Protein AF-A0A5E4GDJ5-F1 (afdb_monomer_lite)

pLDDT: mean 80.41, std 12.4, range [52.97, 94.12]

InterPro domains:
  IPR012171 Fatty acid desaturase [PTHR32100] (1-52)

Foldseek 3Di:
DVVLVVVP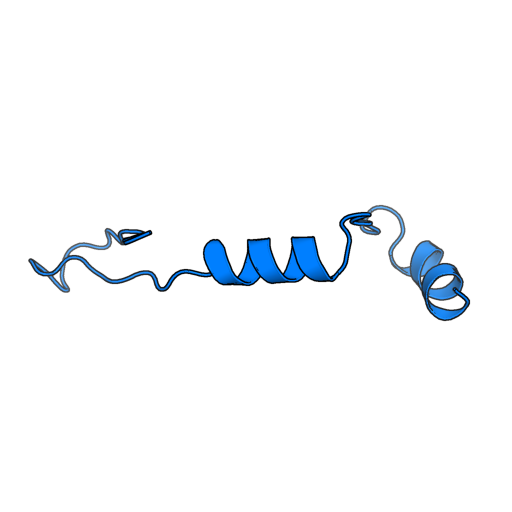VVCPVNDDDDPDDPVRVVVCCVQVPADWDDDPPDPPDPDIDRDRPD

Organism: Prunus dulcis (NCBI:txid3755)

Sequence (54 aa):
MEATNVLKPILGEYYSFDATSIWKALWREARECLFIEPDEDGAQNDMFWYRNKF

Secondary structure (DSSP, 8-state):
-HHHHHHHHHHGGG-------HHHHHHHHHHH---EEE-TT-TT---EEE----

Radius of gyration: 18.45 Å; chains: 1; bounding box: 48×18×35 Å

Structure (mmCIF, N/CA/C/O backbone):
data_AF-A0A5E4GDJ5-F1
#
_entry.id   AF-A0A5E4GDJ5-F1
#
loop_
_atom_site.group_PDB
_atom_site.id
_atom_site.type_symbol
_atom_site.label_atom_id
_atom_site.label_alt_id
_atom_site.label_comp_id
_atom_site.label_asym_id
_atom_site.label_entity_id
_atom_site.label_seq_id
_atom_site.pdbx_PDB_ins_code
_atom_site.Cartn_x
_atom_site.Cartn_y
_atom_site.Cartn_z
_atom_site.occupancy
_atom_site.B_iso_or_equiv
_atom_site.auth_seq_id
_atom_site.auth_comp_id
_atom_site.auth_asym_id
_atom_site.auth_atom_id
_atom_site.pdbx_PDB_model_num
ATOM 1 N N . MET A 1 1 ? 15.907 -2.386 -6.682 1.00 69.38 1 MET A N 1
ATOM 2 C CA . MET A 1 1 ? 14.837 -2.152 -7.684 1.00 69.38 1 MET A CA 1
ATOM 3 C C . MET A 1 1 ? 14.809 -3.210 -8.792 1.00 69.38 1 MET A C 1
ATOM 5 O O . MET A 1 1 ? 14.010 -3.083 -9.708 1.00 69.38 1 MET A O 1
ATOM 9 N N . GLU A 1 2 ? 15.622 -4.270 -8.723 1.00 84.81 2 GLU A N 1
ATOM 10 C CA . GLU A 1 2 ? 15.666 -5.299 -9.773 1.00 84.81 2 GLU A CA 1
ATOM 11 C C . GLU A 1 2 ? 14.331 -6.037 -9.924 1.00 84.81 2 GLU A C 1
ATOM 13 O O . GLU A 1 2 ? 13.782 -6.081 -11.020 1.00 84.81 2 GLU A O 1
ATOM 18 N N . ALA A 1 3 ? 13.736 -6.492 -8.817 1.00 85.31 3 ALA A N 1
ATOM 19 C CA . ALA A 1 3 ? 12.431 -7.156 -8.833 1.00 85.31 3 ALA A CA 1
ATOM 20 C C . ALA A 1 3 ? 11.314 -6.275 -9.428 1.00 85.31 3 ALA A C 1
ATOM 22 O O . ALA A 1 3 ? 10.511 -6.741 -10.229 1.00 85.31 3 ALA A O 1
ATOM 23 N N . THR A 1 4 ? 11.289 -4.978 -9.108 1.00 87.06 4 THR A N 1
ATOM 24 C CA . THR A 1 4 ? 10.296 -4.039 -9.654 1.00 87.06 4 THR A CA 1
ATOM 25 C C . THR A 1 4 ? 10.445 -3.870 -11.165 1.00 87.06 4 THR A C 1
ATOM 27 O O . THR A 1 4 ? 9.449 -3.833 -11.882 1.00 87.06 4 THR A O 1
ATOM 30 N N . ASN A 1 5 ? 11.681 -3.784 -11.662 1.00 89.50 5 ASN A N 1
ATOM 31 C CA . ASN A 1 5 ? 11.945 -3.629 -13.092 1.00 89.50 5 ASN A CA 1
ATOM 32 C C . ASN A 1 5 ? 11.551 -4.879 -13.890 1.00 89.50 5 ASN A C 1
ATOM 34 O O . ASN A 1 5 ? 11.086 -4.743 -15.016 1.00 89.50 5 ASN A O 1
ATOM 38 N N . VAL A 1 6 ? 11.677 -6.068 -13.292 1.00 93.06 6 VAL A N 1
ATOM 39 C CA . VAL A 1 6 ? 11.226 -7.335 -13.891 1.00 93.06 6 VAL A CA 1
ATOM 40 C C . VAL A 1 6 ? 9.699 -7.449 -13.896 1.00 93.06 6 VAL A C 1
ATOM 42 O O . VAL A 1 6 ? 9.123 -7.914 -14.874 1.00 93.06 6 VAL A O 1
ATOM 45 N N . LEU A 1 7 ? 9.025 -7.000 -12.834 1.00 90.44 7 LEU A N 1
ATOM 46 C CA . LEU A 1 7 ? 7.569 -7.129 -12.697 1.00 90.44 7 LEU A CA 1
ATOM 47 C C . LEU A 1 7 ? 6.774 -6.123 -13.543 1.00 90.44 7 LEU A C 1
ATOM 49 O O . LEU A 1 7 ? 5.682 -6.450 -14.000 1.00 90.44 7 LEU A O 1
ATOM 53 N N . LYS A 1 8 ? 7.311 -4.921 -13.785 1.00 90.88 8 LYS A N 1
ATOM 54 C CA . LYS A 1 8 ? 6.664 -3.878 -14.607 1.00 90.88 8 LYS A CA 1
ATOM 55 C C . LYS A 1 8 ? 6.182 -4.368 -15.986 1.00 90.88 8 LYS A C 1
ATOM 57 O O . LYS A 1 8 ? 5.000 -4.195 -16.268 1.00 90.88 8 LYS A O 1
ATOM 62 N N . PRO A 1 9 ? 7.024 -4.985 -16.840 1.00 93.81 9 PRO A N 1
ATOM 63 C CA . PRO A 1 9 ? 6.577 -5.470 -18.147 1.00 93.81 9 PRO A CA 1
ATOM 64 C C . PRO A 1 9 ? 5.611 -6.661 -18.061 1.00 93.81 9 PRO A C 1
ATOM 66 O O . PRO A 1 9 ? 4.843 -6.865 -18.992 1.00 93.81 9 PRO A O 1
ATOM 69 N N . ILE A 1 10 ? 5.626 -7.431 -16.965 1.00 94.12 10 ILE A N 1
ATOM 70 C CA . ILE A 1 10 ? 4.704 -8.560 -16.754 1.00 94.12 10 ILE A CA 1
ATOM 71 C C . ILE A 1 10 ? 3.299 -8.048 -16.420 1.00 94.12 10 ILE A C 1
ATOM 73 O O . ILE A 1 10 ? 2.312 -8.557 -16.941 1.00 94.12 10 ILE A O 1
ATOM 77 N N . LEU A 1 11 ? 3.214 -7.044 -15.545 1.00 93.06 11 LEU A N 1
ATOM 78 C CA . LEU A 1 11 ? 1.945 -6.474 -15.093 1.00 93.06 11 LEU A CA 1
ATOM 79 C C . LEU A 1 11 ? 1.345 -5.486 -16.105 1.00 93.06 11 LEU A C 1
ATOM 81 O O . LEU A 1 11 ? 0.127 -5.331 -16.138 1.00 93.06 11 LEU A O 1
ATOM 85 N N . GLY A 1 12 ? 2.167 -4.844 -16.941 1.00 91.38 12 GLY A N 1
ATOM 86 C CA . GLY A 1 12 ? 1.703 -3.973 -18.024 1.00 91.38 12 GLY A CA 1
ATOM 87 C C . GLY A 1 12 ? 0.763 -2.873 -17.524 1.00 91.38 12 GLY A C 1
ATOM 88 O O . GLY A 1 12 ? 1.117 -2.111 -16.626 1.00 91.38 12 GLY A O 1
ATOM 89 N N . GLU A 1 13 ? -0.449 -2.820 -18.082 1.00 92.75 13 GLU A N 1
ATOM 90 C CA . GLU A 1 13 ? -1.500 -1.855 -17.714 1.00 92.75 13 GLU A CA 1
ATOM 91 C C . GLU A 1 13 ? -1.995 -2.005 -16.268 1.00 92.75 13 GLU A C 1
ATOM 93 O O . GLU A 1 13 ? -2.507 -1.051 -15.686 1.00 92.75 13 GLU A O 1
ATOM 98 N N . TYR A 1 14 ? -1.802 -3.176 -15.658 1.00 92.69 14 TYR A N 1
ATOM 99 C CA . TYR A 1 14 ? -2.191 -3.444 -14.274 1.00 92.69 14 TYR A CA 1
ATOM 100 C C . TYR A 1 14 ? -1.110 -3.049 -13.265 1.00 92.69 14 TYR A C 1
ATOM 102 O O . TYR A 1 14 ? -1.328 -3.152 -12.055 1.00 92.69 14 TYR A O 1
ATOM 110 N N . TYR A 1 15 ? 0.065 -2.601 -13.722 1.00 93.44 15 TYR A N 1
ATOM 111 C CA . TYR A 1 15 ? 1.097 -2.121 -12.812 1.00 93.44 15 TYR A CA 1
ATOM 112 C C . TYR A 1 15 ? 0.646 -0.813 -12.151 1.00 93.44 15 TYR A C 1
ATOM 114 O O . TYR A 1 15 ? 0.700 0.262 -12.746 1.00 93.44 15 TYR A O 1
ATOM 122 N N . SER A 1 16 ? 0.249 -0.906 -10.885 1.00 89.44 16 SER A N 1
ATOM 123 C CA . SER A 1 16 ? -0.028 0.245 -10.030 1.00 89.44 16 SER A CA 1
ATOM 124 C C . SER A 1 16 ? 1.084 0.399 -8.998 1.00 89.44 16 SER A C 1
ATOM 126 O O . SER A 1 16 ? 1.517 -0.575 -8.382 1.00 89.44 16 SER A O 1
ATOM 128 N N . PHE A 1 17 ? 1.563 1.629 -8.812 1.00 89.38 17 PHE A N 1
ATOM 129 C CA . PHE A 1 17 ? 2.621 1.950 -7.857 1.00 89.38 17 PHE A CA 1
ATOM 130 C C . PHE A 1 17 ? 2.137 3.001 -6.864 1.00 89.38 17 PHE A C 1
ATOM 132 O O . PHE A 1 17 ? 1.769 4.104 -7.265 1.00 89.38 17 PHE A O 1
ATOM 139 N N . ASP A 1 18 ? 2.189 2.667 -5.575 1.00 88.44 18 ASP A N 1
ATOM 140 C CA . ASP A 1 18 ? 1.969 3.613 -4.485 1.00 88.44 18 ASP A CA 1
ATOM 141 C C . ASP A 1 18 ? 3.329 4.115 -3.971 1.00 88.44 18 ASP A C 1
ATOM 143 O O . ASP A 1 18 ? 4.180 3.334 -3.542 1.00 88.44 18 ASP A O 1
ATOM 147 N N . ALA A 1 19 ? 3.541 5.430 -4.039 1.00 90.00 19 ALA A N 1
ATOM 148 C CA . ALA A 1 19 ? 4.761 6.090 -3.572 1.00 90.00 19 ALA A CA 1
ATOM 149 C C . ALA A 1 19 ? 4.715 6.449 -2.072 1.00 90.00 19 ALA A C 1
ATOM 151 O O . ALA A 1 19 ? 5.646 7.073 -1.552 1.00 90.00 19 ALA A O 1
ATOM 152 N N . THR A 1 20 ? 3.627 6.112 -1.375 1.00 91.81 20 THR A N 1
ATOM 153 C CA . THR A 1 20 ? 3.444 6.409 0.046 1.00 91.81 20 THR A CA 1
ATOM 154 C C . THR A 1 20 ? 4.554 5.766 0.880 1.00 91.81 20 THR A C 1
ATOM 156 O O . THR A 1 20 ? 4.899 4.599 0.713 1.00 91.81 20 THR A O 1
ATOM 159 N N . SER A 1 21 ? 5.134 6.535 1.810 1.00 92.75 21 SER A N 1
ATOM 160 C CA . SER A 1 21 ? 6.131 6.008 2.750 1.00 92.75 21 SER A CA 1
ATOM 161 C C . SER A 1 21 ? 5.559 4.817 3.519 1.00 92.75 21 SER A C 1
ATOM 163 O O . SER A 1 21 ? 4.430 4.897 3.995 1.00 92.75 21 SER A O 1
ATOM 165 N N . ILE A 1 22 ? 6.356 3.759 3.699 1.00 89.19 22 ILE A N 1
ATOM 166 C CA . ILE A 1 22 ? 5.941 2.499 4.341 1.00 89.19 22 ILE A CA 1
ATOM 167 C C . ILE A 1 22 ? 5.203 2.751 5.662 1.00 89.19 22 ILE A C 1
ATOM 169 O O . ILE A 1 22 ? 4.147 2.178 5.892 1.00 89.19 22 ILE A O 1
ATOM 173 N N . TRP A 1 23 ? 5.701 3.663 6.500 1.00 93.19 23 TRP A N 1
ATOM 174 C CA . TRP A 1 23 ? 5.067 3.990 7.780 1.00 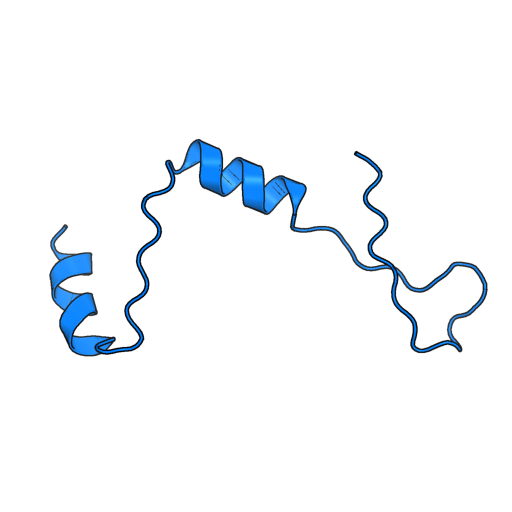93.19 23 TRP A CA 1
ATOM 175 C C . TRP A 1 23 ? 3.699 4.658 7.629 1.00 93.19 23 TRP A C 1
ATOM 177 O O . TRP A 1 23 ? 2.779 4.358 8.384 1.00 93.19 23 TRP A O 1
ATOM 187 N N . LYS A 1 24 ? 3.552 5.547 6.641 1.00 92.56 24 LYS A N 1
ATOM 188 C CA . LYS A 1 24 ? 2.272 6.204 6.345 1.00 92.56 24 LYS A CA 1
ATOM 189 C C . LYS A 1 24 ? 1.274 5.221 5.741 1.00 92.56 24 LYS A C 1
ATOM 191 O O . LYS A 1 24 ? 0.110 5.257 6.118 1.00 92.56 24 LYS A O 1
ATOM 196 N N . ALA A 1 25 ? 1.737 4.346 4.849 1.00 91.38 25 ALA A N 1
ATOM 197 C CA . ALA A 1 25 ? 0.915 3.298 4.259 1.00 91.38 25 ALA A CA 1
ATOM 198 C C . ALA A 1 25 ? 0.421 2.343 5.350 1.00 91.38 25 ALA A C 1
ATOM 200 O O . ALA A 1 25 ? -0.778 2.157 5.498 1.00 91.38 25 ALA A O 1
ATOM 201 N N . LEU A 1 26 ? 1.324 1.847 6.201 1.00 90.69 26 LEU A N 1
ATOM 202 C CA . LEU A 1 26 ? 0.971 0.969 7.316 1.00 90.69 26 LEU A CA 1
ATOM 203 C C . LEU A 1 26 ? -0.044 1.622 8.265 1.00 90.69 26 LEU A C 1
ATOM 205 O O . LEU A 1 26 ? -0.994 0.973 8.688 1.00 90.69 26 LEU A O 1
ATOM 209 N N . TRP A 1 27 ? 0.133 2.909 8.580 1.00 90.94 27 TRP A N 1
ATOM 210 C CA . TRP A 1 27 ? -0.804 3.649 9.424 1.00 90.94 27 TRP A CA 1
ATOM 211 C C . TRP A 1 27 ? -2.187 3.806 8.781 1.00 90.94 27 TRP A C 1
ATOM 213 O O . TRP A 1 27 ? -3.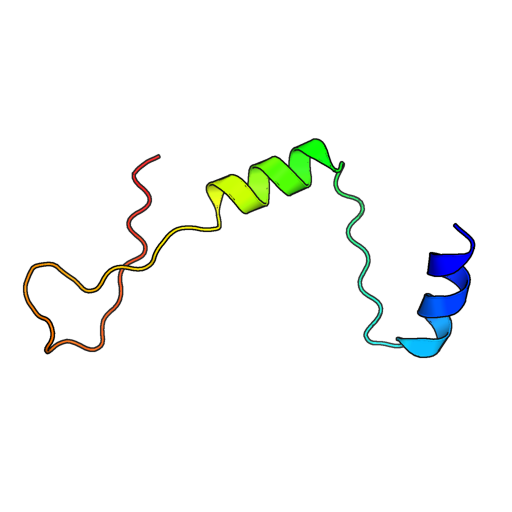191 3.664 9.476 1.00 90.94 27 TRP A O 1
ATOM 223 N N . ARG A 1 28 ? -2.250 4.080 7.470 1.00 88.75 28 ARG A N 1
ATOM 224 C CA . ARG A 1 28 ? -3.511 4.137 6.716 1.00 88.75 28 ARG A CA 1
ATOM 225 C C . ARG A 1 28 ? -4.231 2.794 6.783 1.00 88.75 28 ARG A C 1
ATOM 227 O O . ARG A 1 28 ? -5.363 2.752 7.246 1.00 88.75 28 ARG A O 1
ATOM 234 N N . GLU A 1 29 ? -3.552 1.708 6.416 1.00 87.00 29 GLU A N 1
ATOM 235 C CA . GLU A 1 29 ? -4.155 0.369 6.406 1.00 87.00 29 GLU A CA 1
ATOM 236 C C . GLU A 1 29 ? -4.607 -0.060 7.808 1.00 87.00 29 GLU A C 1
ATOM 238 O O . GLU A 1 29 ? -5.695 -0.597 7.970 1.00 87.00 29 GLU A O 1
ATOM 243 N N . ALA A 1 30 ? -3.826 0.238 8.851 1.00 87.00 30 ALA A N 1
ATOM 244 C CA . ALA A 1 30 ? -4.208 -0.082 10.226 1.00 87.00 30 ALA A CA 1
ATOM 245 C C . ALA A 1 30 ? -5.442 0.697 10.722 1.00 87.00 30 ALA A C 1
ATOM 247 O O . ALA A 1 30 ? -6.123 0.229 11.631 1.00 87.00 30 ALA A O 1
ATOM 248 N N . ARG A 1 31 ? -5.724 1.883 10.163 1.00 84.06 31 ARG A N 1
ATOM 249 C CA . ARG A 1 31 ? -6.889 2.706 10.534 1.00 84.06 31 ARG A CA 1
ATOM 250 C C . ARG A 1 31 ? -8.113 2.464 9.660 1.00 84.06 31 ARG A C 1
ATOM 252 O O . ARG A 1 31 ? -9.227 2.630 10.144 1.00 84.06 31 ARG A O 1
ATOM 259 N N . GLU A 1 32 ? -7.910 2.139 8.390 1.00 81.38 32 GLU A N 1
ATOM 260 C CA . GLU A 1 32 ? -8.990 1.939 7.417 1.00 81.38 32 GLU A CA 1
ATOM 261 C C . GLU A 1 32 ? -9.439 0.473 7.328 1.00 81.38 32 GLU A C 1
ATOM 263 O O . GLU A 1 32 ? -10.564 0.193 6.920 1.00 81.38 32 GLU A O 1
ATOM 268 N N . CYS A 1 33 ? -8.605 -0.479 7.758 1.00 77.88 33 CYS A N 1
ATOM 269 C CA . CYS A 1 33 ? -8.992 -1.883 7.858 1.00 77.88 33 CYS A CA 1
ATOM 270 C C . CYS A 1 33 ? -9.825 -2.102 9.126 1.00 77.88 33 CYS A C 1
ATOM 272 O O . CYS A 1 33 ? -9.324 -2.567 10.152 1.00 77.88 33 CYS A O 1
ATOM 274 N N . LEU A 1 34 ? -11.102 -1.720 9.072 1.00 75.00 34 LEU A N 1
ATOM 275 C CA . LEU A 1 34 ? -12.030 -1.954 10.174 1.00 75.00 34 LEU A CA 1
ATOM 276 C C . LEU A 1 34 ? -12.926 -3.150 9.912 1.00 75.00 34 LEU A C 1
ATOM 278 O O . LEU A 1 34 ? -13.326 -3.450 8.786 1.00 75.00 34 LEU A O 1
ATOM 282 N N . PHE A 1 35 ? -13.252 -3.816 11.011 1.00 74.94 35 PHE A N 1
ATOM 283 C CA . PHE A 1 35 ? -14.176 -4.926 11.021 1.00 74.94 35 PHE A CA 1
ATOM 284 C C . PHE A 1 35 ? -15.598 -4.419 10.775 1.00 74.94 35 PHE A C 1
ATOM 286 O O . PHE A 1 35 ? -16.044 -3.437 11.371 1.00 74.94 35 PHE A O 1
ATOM 293 N N . ILE A 1 36 ? -16.287 -5.089 9.861 1.00 77.00 36 ILE A N 1
ATOM 294 C CA . ILE A 1 36 ? -17.652 -4.769 9.479 1.00 77.00 36 ILE A CA 1
ATOM 295 C C . ILE A 1 36 ? -18.562 -5.699 10.276 1.00 77.00 36 ILE A C 1
ATOM 297 O O . ILE A 1 36 ? -18.523 -6.916 10.092 1.00 77.00 36 ILE A O 1
ATOM 301 N N . GLU A 1 37 ? -19.365 -5.123 11.164 1.00 72.75 37 GLU A N 1
ATOM 302 C CA . GLU A 1 37 ? -20.284 -5.871 12.020 1.00 72.75 37 GLU A CA 1
ATOM 303 C C . GLU A 1 37 ? -21.724 -5.713 11.511 1.00 72.75 37 GLU A C 1
ATOM 305 O O . GLU A 1 37 ? -22.103 -4.621 11.062 1.00 72.75 37 GLU A O 1
ATOM 310 N N . PRO A 1 38 ? -22.538 -6.786 11.551 1.00 74.12 38 PRO A N 1
ATOM 311 C CA . PRO A 1 38 ? -23.975 -6.659 11.356 1.00 74.12 38 PRO A CA 1
ATOM 312 C C . PRO A 1 38 ? -24.563 -5.811 12.488 1.00 74.12 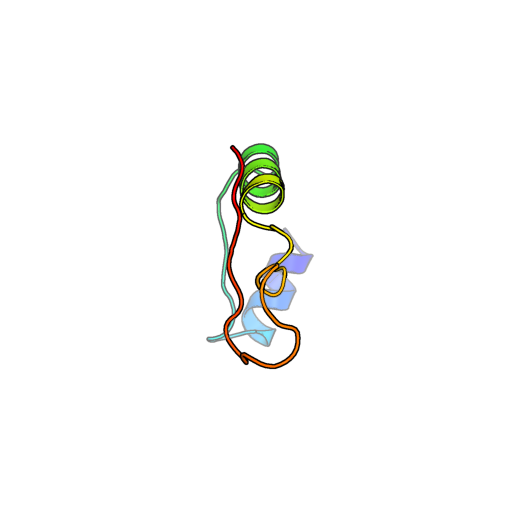38 PRO A C 1
ATOM 314 O O . PRO A 1 38 ? -24.037 -5.796 13.604 1.00 74.12 38 PRO A O 1
ATOM 317 N N . ASP A 1 39 ? -25.641 -5.087 12.203 1.00 73.81 39 ASP A N 1
ATOM 318 C CA . ASP A 1 39 ? -26.256 -4.230 13.21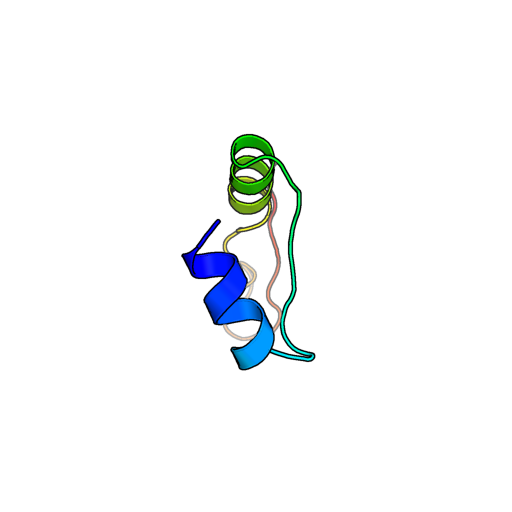4 1.00 73.81 39 ASP A CA 1
ATOM 319 C C . ASP A 1 39 ? -26.803 -5.051 14.396 1.00 73.81 39 ASP A C 1
ATOM 321 O O . ASP A 1 39 ? -27.306 -6.165 14.214 1.00 73.81 39 ASP A O 1
ATOM 325 N N . GLU A 1 40 ? -26.709 -4.496 15.609 1.00 68.69 40 GLU A N 1
ATOM 326 C CA . GLU A 1 40 ? -27.072 -5.190 16.862 1.00 68.69 40 GLU A CA 1
ATOM 327 C C . GLU A 1 40 ? -28.544 -5.639 16.879 1.00 68.69 40 GLU A C 1
ATOM 329 O O . GLU A 1 40 ? -28.879 -6.631 17.526 1.00 68.69 40 GLU A O 1
ATOM 334 N N . ASP A 1 41 ? -29.398 -4.967 16.101 1.00 62.94 41 ASP A N 1
ATOM 335 C CA . ASP A 1 41 ? -30.837 -5.221 16.011 1.00 62.94 41 ASP A CA 1
ATOM 336 C C . ASP A 1 41 ? -31.257 -6.241 14.940 1.00 62.94 41 ASP A C 1
ATOM 338 O O . ASP A 1 41 ? -32.455 -6.457 14.735 1.00 62.94 41 ASP A O 1
ATOM 342 N N . GLY A 1 42 ? -30.336 -6.944 14.272 1.00 52.97 42 GLY A N 1
ATOM 343 C CA . GLY A 1 42 ? -30.786 -8.118 13.529 1.00 52.97 42 GLY A CA 1
ATOM 344 C C . GLY A 1 42 ? -29.802 -8.745 12.569 1.00 52.97 42 GLY A C 1
ATOM 345 O O . GLY A 1 42 ? -29.550 -8.227 11.487 1.00 52.97 42 GLY A O 1
ATOM 346 N N . ALA A 1 43 ? -29.479 -10.003 12.861 1.00 55.59 43 ALA A N 1
ATOM 347 C CA . ALA A 1 43 ? -28.972 -11.003 11.921 1.00 55.59 43 ALA A CA 1
ATOM 348 C C . ALA A 1 43 ? -29.912 -11.297 10.716 1.00 55.59 43 ALA A C 1
ATOM 350 O O . ALA A 1 43 ? -29.721 -12.294 10.025 1.00 55.59 43 ALA A O 1
ATOM 351 N N . GLN A 1 44 ? -30.946 -10.477 10.483 1.00 56.16 44 GLN A N 1
ATOM 352 C CA . GLN A 1 44 ? -31.914 -10.593 9.384 1.00 56.16 44 GLN A CA 1
ATOM 353 C C . GLN A 1 44 ? -31.818 -9.464 8.352 1.00 56.16 44 GLN A C 1
ATOM 355 O O . GLN A 1 44 ? -32.390 -9.598 7.274 1.00 56.16 44 GLN A O 1
ATOM 360 N N . ASN A 1 45 ? -31.116 -8.369 8.652 1.00 59.69 45 ASN A N 1
ATOM 361 C CA . ASN A 1 45 ? -30.949 -7.271 7.709 1.00 59.69 45 ASN A CA 1
ATOM 362 C C . ASN A 1 45 ? -29.567 -7.408 7.060 1.00 59.69 45 ASN A C 1
ATOM 364 O O . ASN A 1 45 ? -28.562 -7.316 7.758 1.00 59.69 45 ASN A O 1
ATOM 368 N N . ASP A 1 46 ? -29.501 -7.580 5.736 1.00 66.56 46 ASP A N 1
ATOM 369 C CA . ASP A 1 46 ? -28.258 -7.632 4.930 1.00 66.56 46 ASP A CA 1
ATOM 370 C C . ASP A 1 46 ? -27.453 -6.307 4.946 1.00 66.56 46 ASP A C 1
ATOM 372 O O . ASP A 1 46 ? -26.627 -6.035 4.071 1.00 66.56 46 ASP A O 1
ATOM 376 N N . MET A 1 47 ? -27.718 -5.431 5.917 1.00 67.56 47 MET A N 1
ATOM 377 C CA . MET A 1 47 ? -27.103 -4.126 6.056 1.00 67.56 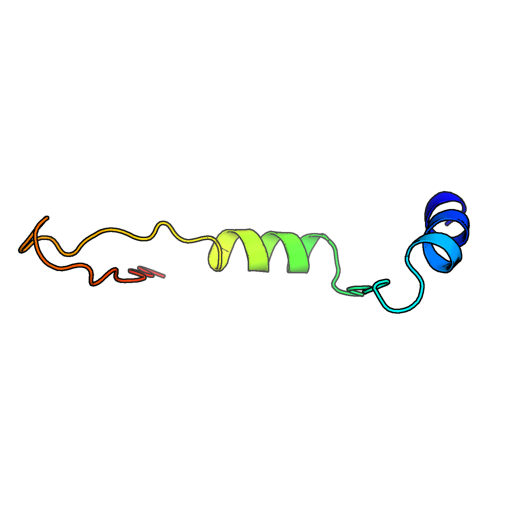47 MET A CA 1
ATOM 378 C C . MET A 1 47 ? -25.957 -4.204 7.060 1.00 67.56 47 MET A C 1
ATOM 380 O O . MET A 1 47 ? -26.141 -4.447 8.252 1.00 67.56 47 MET A O 1
ATOM 384 N N . PHE A 1 48 ? -24.761 -3.972 6.543 1.00 73.88 48 PHE A N 1
ATOM 385 C CA . PHE A 1 48 ? -23.519 -3.999 7.288 1.00 73.88 48 PHE A CA 1
ATOM 386 C C . PHE A 1 48 ? -23.033 -2.573 7.556 1.00 73.88 48 PHE A C 1
ATOM 388 O O . PHE A 1 48 ? -23.011 -1.747 6.640 1.00 73.88 48 PHE A O 1
ATOM 395 N N . TRP A 1 49 ? -22.608 -2.284 8.789 1.00 71.88 49 TRP A N 1
ATOM 396 C CA . TRP A 1 49 ? -22.114 -0.958 9.161 1.00 71.88 49 TRP A CA 1
ATOM 397 C C . TRP A 1 49 ? -20.613 -0.966 9.430 1.00 71.88 49 TRP A C 1
ATOM 399 O O . TRP A 1 49 ? -20.076 -1.818 10.136 1.00 71.88 49 TRP A O 1
ATOM 409 N N . TYR A 1 50 ? -19.936 0.058 8.917 1.00 74.06 50 TYR A N 1
ATOM 410 C CA . TYR A 1 50 ? -18.556 0.358 9.269 1.00 74.06 50 TYR A CA 1
ATOM 411 C C . TYR A 1 50 ? -18.544 1.197 10.553 1.00 74.06 50 TYR A C 1
ATOM 413 O O . TYR A 1 50 ? -18.707 2.420 10.522 1.00 74.06 50 TYR A O 1
ATOM 421 N N . ARG A 1 51 ? -18.401 0.543 11.709 1.00 66.81 51 ARG A N 1
ATOM 422 C CA . ARG A 1 51 ? -18.344 1.220 13.013 1.00 66.81 51 ARG A CA 1
ATOM 423 C C . ARG A 1 51 ? -16.909 1.665 13.305 1.00 66.81 51 ARG A C 1
ATOM 425 O O . ARG A 1 51 ? -16.196 1.027 14.075 1.00 66.81 51 ARG A O 1
ATOM 432 N N . ASN A 1 52 ? -16.478 2.779 12.711 1.00 65.62 52 ASN A N 1
ATOM 433 C CA . ASN A 1 52 ? -15.221 3.397 13.127 1.00 65.62 52 ASN A CA 1
ATOM 434 C C . ASN A 1 52 ? -15.400 4.137 14.456 1.00 65.62 52 ASN A C 1
ATOM 436 O O . ASN A 1 52 ? -16.071 5.165 14.509 1.00 65.62 52 ASN A O 1
ATOM 440 N N . LYS A 1 53 ? -14.810 3.610 15.533 1.00 58.47 53 LYS A N 1
ATOM 441 C CA . LYS A 1 53 ? -14.841 4.244 16.862 1.00 58.47 53 LYS A CA 1
ATOM 442 C C . LYS A 1 53 ? -13.749 5.314 17.060 1.00 58.47 53 LYS A C 1
ATOM 444 O O . LYS A 1 53 ? -13.695 5.876 18.153 1.00 58.47 53 LYS A O 1
ATOM 449 N N . PHE A 1 54 ? -12.914 5.606 16.049 1.00 56.38 54 PHE A N 1
ATOM 450 C CA . PHE A 1 54 ? -11.767 6.528 16.151 1.00 56.38 54 PHE A CA 1
ATOM 451 C C . PHE A 1 54 ? -11.589 7.501 14.977 1.00 56.38 54 PHE A C 1
ATOM 453 O O . PHE A 1 54 ? -11.562 7.067 13.802 1.00 56.38 54 PHE A O 1
#